Protein AF-A0A930SVW2-F1 (afdb_monomer)

Secondary structure (DSSP, 8-state):
----GGGSGGGTSPPS-SS---TT---PPPHHHHHHHHHHHHHTT--SSS-HHHHHHHHHHHHHHT-S-----S-HHHHHHHHHHHTT--SEEEEEEEETTEEEEEEEE-

Nearest PDB structures (foldseek):
  8wa0-assembly1_B  TM=1.673E-01  e=5.879E+00  Nicotiana tabacum

pLDDT: mean 88.63, std 11.45, range [41.25, 98.25]

Radius of gyration: 23.07 Å; Cα contacts (8 Å, |Δi|>4): 67; chains: 1; bounding box: 34×41×59 Å

Solvent-accessible surface area (backbone atoms only — not comparable to full-atom values): 7186 Å² total; per-residue (Å²): 138,85,82,58,74,65,54,36,45,95,63,77,24,68,64,93,58,96,65,88,85,65,87,85,68,80,89,74,75,63,67,69,62,59,49,50,57,52,48,57,30,58,78,66,74,44,86,56,91,84,25,69,71,54,54,53,51,32,52,54,48,18,66,75,69,71,43,96,73,59,86,89,66,98,44,70,69,60,47,50,55,52,48,46,61,75,66,67,65,71,54,70,48,80,44,81,43,77,49,103,87,50,81,43,83,45,71,45,79,100

Sequence (110 aa):
MQCEFTQMALWGGQPLFTETLHVGRPNLLPKAEILAEITAAFDRLWLTNRGPCLQQFEAELCQRLNVPHCILVSNATLALMILLKALDLQGEVTFTRKSGLCRTEKSLKI

Structure (mmCIF, N/CA/C/O backbone):
data_AF-A0A930SVW2-F1
#
_entry.id   AF-A0A930SVW2-F1
#
loop_
_atom_site.group_PDB
_atom_site.id
_atom_site.type_symbol
_atom_site.label_atom_id
_atom_site.label_alt_id
_atom_site.label_comp_id
_atom_site.label_asym_id
_atom_site.label_entity_id
_atom_site.label_seq_id
_atom_site.pdbx_PDB_ins_code
_atom_site.Cartn_x
_atom_site.Cartn_y
_atom_site.Cartn_z
_atom_site.occupancy
_atom_site.B_iso_or_equiv
_atom_site.auth_seq_id
_atom_site.auth_comp_id
_atom_site.auth_asym_id
_atom_site.auth_atom_id
_atom_site.pdbx_PDB_model_num
ATOM 1 N N . MET A 1 1 ? -0.321 -15.627 -44.223 1.00 52.00 1 MET A N 1
ATOM 2 C CA . MET A 1 1 ? 0.954 -16.007 -43.585 1.00 52.00 1 MET A CA 1
ATOM 3 C C . MET A 1 1 ? 0.691 -17.270 -42.779 1.00 52.00 1 MET A C 1
ATOM 5 O O . MET A 1 1 ? 0.054 -17.183 -41.740 1.00 52.00 1 MET A O 1
ATOM 9 N N . GLN A 1 2 ? 1.018 -18.441 -43.328 1.00 56.44 2 GLN A N 1
ATOM 10 C CA . GLN A 1 2 ? 0.846 -19.725 -42.640 1.00 56.44 2 GLN A CA 1
ATOM 11 C C . GLN A 1 2 ? 2.165 -20.026 -41.925 1.00 56.44 2 GLN A C 1
ATOM 13 O O . GLN A 1 2 ? 3.197 -20.117 -42.578 1.00 56.44 2 GLN A O 1
ATOM 18 N N . CYS A 1 3 ? 2.137 -20.064 -40.594 1.00 62.19 3 CYS A N 1
ATOM 19 C CA . CYS A 1 3 ? 3.288 -20.439 -39.777 1.00 62.19 3 CYS A CA 1
ATOM 20 C C . CYS A 1 3 ? 3.249 -21.962 -39.627 1.00 62.19 3 CYS A C 1
ATOM 22 O O . CYS A 1 3 ? 2.251 -22.490 -39.128 1.00 62.19 3 CYS A O 1
ATOM 24 N N . GLU A 1 4 ? 4.274 -22.670 -40.096 1.00 80.56 4 GLU A N 1
ATOM 25 C CA . GLU A 1 4 ? 4.337 -24.120 -39.912 1.00 80.56 4 GLU A CA 1
ATOM 26 C C . GLU A 1 4 ? 4.733 -24.453 -38.471 1.00 80.56 4 GLU A C 1
ATOM 28 O O . GLU A 1 4 ? 5.572 -23.783 -37.870 1.00 80.56 4 GLU A O 1
ATOM 33 N N . PHE A 1 5 ? 4.142 -25.506 -37.897 1.00 83.25 5 PHE A N 1
ATOM 34 C CA . PHE A 1 5 ? 4.385 -25.899 -36.502 1.00 83.25 5 PHE A CA 1
ATOM 35 C C . PHE A 1 5 ? 5.868 -26.148 -36.186 1.00 83.25 5 PHE A C 1
ATOM 37 O O . PHE A 1 5 ? 6.312 -25.876 -35.073 1.00 83.25 5 PHE A O 1
ATOM 44 N N . THR A 1 6 ? 6.646 -26.593 -37.172 1.00 83.88 6 THR A N 1
ATOM 45 C CA . THR A 1 6 ? 8.098 -26.815 -37.078 1.00 83.88 6 THR A CA 1
ATOM 46 C C . THR A 1 6 ? 8.895 -25.533 -36.822 1.00 83.88 6 THR A C 1
ATOM 48 O O . THR A 1 6 ? 10.005 -25.591 -36.302 1.00 83.88 6 THR A O 1
ATOM 51 N N . GLN A 1 7 ? 8.334 -24.364 -37.143 1.00 86.94 7 GLN A N 1
ATOM 52 C CA . GLN A 1 7 ? 8.980 -23.064 -36.951 1.00 86.94 7 GLN A CA 1
ATOM 53 C C . GLN A 1 7 ? 8.811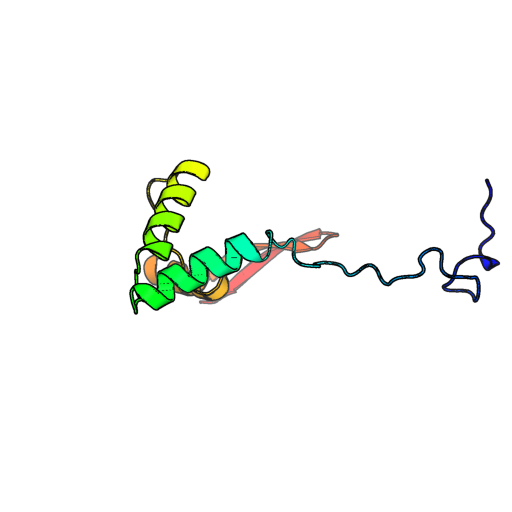 -22.522 -35.526 1.00 86.94 7 GLN A C 1
ATOM 55 O O . GLN A 1 7 ? 9.468 -21.552 -35.152 1.00 86.94 7 GLN A O 1
ATOM 60 N N . MET A 1 8 ? 7.946 -23.131 -34.710 1.00 90.31 8 MET A N 1
ATOM 61 C CA . MET A 1 8 ? 7.763 -22.730 -33.319 1.00 90.31 8 MET A CA 1
ATOM 62 C C . MET A 1 8 ? 8.983 -23.113 -32.479 1.00 90.31 8 MET A C 1
ATOM 64 O O . MET A 1 8 ? 9.478 -24.237 -32.542 1.00 90.31 8 MET A O 1
ATOM 68 N N . ALA A 1 9 ? 9.406 -22.206 -31.601 1.00 90.69 9 ALA A N 1
ATOM 69 C CA . ALA A 1 9 ? 10.567 -22.414 -30.737 1.00 90.69 9 ALA A CA 1
ATOM 70 C C . ALA A 1 9 ? 10.464 -23.647 -29.826 1.00 90.69 9 ALA A C 1
ATOM 72 O O . ALA A 1 9 ? 11.462 -24.311 -29.565 1.00 90.69 9 ALA A O 1
ATOM 73 N N . LEU A 1 10 ? 9.244 -23.996 -29.396 1.00 90.81 10 LEU A N 1
ATOM 74 C CA . LEU A 1 10 ? 8.982 -25.207 -28.611 1.00 90.81 10 LEU A CA 1
ATOM 75 C C . LEU A 1 10 ? 9.398 -26.494 -29.351 1.00 90.81 10 LEU A C 1
ATOM 77 O O . LEU A 1 10 ? 9.721 -27.488 -28.711 1.00 90.81 10 LEU A O 1
ATOM 81 N N . TRP A 1 11 ? 9.406 -26.463 -30.685 1.00 91.50 11 TRP A N 1
ATOM 82 C CA . TRP A 1 11 ? 9.666 -27.605 -31.562 1.00 91.50 11 TRP A CA 1
ATOM 83 C C . TRP A 1 11 ? 11.025 -27.512 -32.280 1.00 91.50 11 TRP A C 1
ATOM 85 O O . TRP A 1 11 ? 11.236 -28.185 -33.284 1.00 91.50 11 TRP A O 1
ATOM 95 N N . GLY A 1 12 ? 11.955 -26.693 -31.774 1.00 88.12 12 GLY A N 1
ATOM 96 C CA . GLY A 1 12 ? 13.303 -26.533 -32.340 1.00 88.12 12 GLY A CA 1
ATOM 97 C C . GLY A 1 12 ? 13.448 -25.397 -33.359 1.00 88.12 12 GLY A C 1
ATOM 98 O O . GLY A 1 12 ? 14.540 -25.190 -33.886 1.00 88.12 12 GLY A O 1
ATOM 99 N N . GLY A 1 13 ? 12.378 -24.637 -33.615 1.00 90.00 13 GLY A N 1
ATOM 100 C CA . GLY A 1 13 ? 12.442 -23.385 -34.366 1.00 90.00 13 GLY A CA 1
ATOM 101 C C . GLY A 1 13 ? 13.175 -22.269 -33.609 1.00 90.00 13 GLY A C 1
ATOM 102 O O . GLY A 1 13 ? 13.514 -22.397 -32.432 1.00 90.00 13 GLY A O 1
ATOM 103 N N . GLN A 1 14 ? 13.413 -21.138 -34.273 1.00 89.62 14 GLN A N 1
ATOM 104 C CA . GLN A 1 14 ? 14.030 -19.977 -33.623 1.00 89.62 14 GLN A CA 1
ATOM 105 C C . GLN A 1 14 ? 12.999 -19.229 -32.750 1.00 89.62 14 GLN A C 1
ATOM 107 O O . GLN A 1 14 ? 11.886 -18.969 -33.216 1.00 89.62 14 GLN A O 1
ATOM 112 N N . PRO A 1 15 ? 13.334 -18.862 -31.496 1.00 90.81 15 PRO A N 1
ATOM 113 C CA . PRO A 1 15 ? 12.505 -17.987 -30.670 1.00 90.81 15 PRO A CA 1
ATOM 114 C C . PRO A 1 15 ? 12.161 -16.673 -31.371 1.00 90.81 15 PRO A C 1
ATOM 116 O O . PRO A 1 15 ? 13.030 -16.005 -31.921 1.00 90.81 15 PRO A O 1
ATOM 119 N N . LEU A 1 16 ? 10.882 -16.285 -31.315 1.00 90.75 16 LEU A N 1
ATOM 120 C CA . LEU A 1 16 ? 10.406 -15.033 -31.912 1.00 90.75 16 LEU A CA 1
ATOM 121 C C . LEU A 1 16 ? 10.962 -13.792 -31.196 1.00 90.75 16 LEU A C 1
ATOM 123 O O . LEU A 1 16 ? 11.143 -12.747 -31.814 1.00 90.75 16 LEU A O 1
ATOM 127 N N . PHE A 1 17 ? 11.223 -13.908 -29.894 1.00 91.62 17 PHE A N 1
ATOM 128 C CA . PHE A 1 17 ? 11.787 -12.847 -29.070 1.00 91.62 17 PHE A CA 1
ATOM 129 C C . PHE A 1 17 ? 13.207 -13.225 -28.662 1.00 91.62 17 PHE A C 1
ATOM 131 O O . PHE A 1 17 ? 13.469 -14.367 -28.285 1.00 91.62 17 PHE A O 1
ATOM 138 N N . THR A 1 18 ? 14.110 -12.252 -28.719 1.00 92.00 18 THR A N 1
ATOM 139 C CA . THR A 1 18 ? 15.500 -12.399 -28.273 1.00 92.00 18 THR A CA 1
ATOM 140 C C . THR A 1 18 ? 15.636 -12.319 -26.755 1.00 92.00 18 THR A C 1
ATOM 142 O O . THR A 1 18 ? 16.586 -12.857 -26.194 1.00 92.00 18 THR A O 1
ATOM 145 N N . GLU A 1 19 ? 14.681 -11.674 -26.086 1.00 93.06 19 GLU A N 1
ATOM 146 C CA . GLU A 1 19 ? 14.637 -11.522 -24.637 1.00 93.06 19 GLU A CA 1
ATOM 147 C C . GLU A 1 19 ? 13.420 -12.216 -24.018 1.00 93.06 19 GLU A C 1
ATOM 149 O O . GLU A 1 19 ? 12.346 -12.320 -24.619 1.00 93.06 19 GLU A O 1
ATOM 154 N N . THR A 1 20 ? 13.587 -12.686 -22.781 1.00 91.94 20 THR A N 1
ATOM 155 C CA . THR A 1 20 ? 12.502 -13.301 -22.016 1.00 91.94 20 THR A CA 1
ATOM 156 C C . THR A 1 20 ? 11.528 -12.236 -21.530 1.00 91.94 20 THR A C 1
ATOM 158 O O . THR A 1 20 ? 11.884 -11.324 -20.782 1.00 91.94 20 THR A O 1
ATOM 161 N N . LEU A 1 21 ? 10.258 -12.397 -21.890 1.00 91.81 21 LEU A N 1
ATOM 162 C CA . LEU A 1 21 ? 9.178 -11.555 -21.393 1.00 91.81 21 LEU A CA 1
ATOM 163 C C . LEU A 1 21 ? 8.661 -12.111 -20.060 1.00 91.81 21 LEU A C 1
ATOM 165 O O . LEU A 1 21 ? 7.999 -13.147 -20.011 1.00 91.81 21 LEU A O 1
ATOM 169 N N . HIS A 1 22 ? 8.971 -11.422 -18.962 1.00 93.88 22 HIS A N 1
ATOM 170 C CA . HIS A 1 22 ? 8.557 -11.831 -17.621 1.00 93.88 22 HIS A CA 1
ATOM 171 C C . HIS A 1 22 ? 7.168 -11.297 -17.257 1.00 93.88 22 HIS A C 1
ATOM 173 O O . HIS A 1 22 ? 6.935 -10.086 -17.238 1.00 93.88 22 HIS A O 1
ATOM 179 N N . VAL A 1 23 ? 6.259 -12.202 -16.886 1.00 94.88 23 VAL A N 1
ATOM 180 C CA . VAL A 1 23 ? 4.970 -11.834 -16.284 1.00 94.88 23 VAL A CA 1
ATOM 181 C C . VAL A 1 23 ? 5.215 -11.228 -14.902 1.00 94.88 23 VAL A C 1
ATOM 183 O O . VAL A 1 23 ? 5.969 -11.777 -14.103 1.00 94.88 23 VAL A O 1
ATOM 186 N N . GLY A 1 24 ? 4.564 -10.098 -14.618 1.00 92.94 24 GLY A N 1
ATOM 187 C CA . GLY A 1 24 ? 4.674 -9.422 -13.322 1.00 92.94 24 GLY A CA 1
ATOM 188 C C . GLY A 1 24 ? 5.924 -8.556 -13.156 1.00 92.94 24 GLY A C 1
ATOM 189 O O . GLY A 1 24 ? 6.261 -8.200 -12.028 1.00 92.94 24 GLY A O 1
ATOM 190 N N . ARG A 1 25 ? 6.615 -8.197 -14.248 1.00 93.31 25 ARG A N 1
ATOM 191 C CA . ARG A 1 25 ? 7.711 -7.219 -14.196 1.00 93.31 25 ARG A CA 1
ATOM 192 C C . ARG A 1 25 ? 7.196 -5.893 -13.593 1.00 93.31 25 ARG A C 1
ATOM 194 O O . ARG A 1 25 ? 6.200 -5.373 -14.096 1.00 93.31 25 ARG A O 1
ATOM 201 N N . PRO A 1 26 ? 7.833 -5.346 -12.538 1.00 93.69 26 PRO A N 1
ATOM 202 C CA . PRO A 1 26 ? 7.365 -4.118 -11.902 1.00 93.69 26 PRO A CA 1
ATOM 203 C C . PRO A 1 26 ? 7.408 -2.919 -12.852 1.00 93.69 26 PRO A C 1
ATOM 205 O O . PRO A 1 26 ? 8.416 -2.692 -13.523 1.00 93.69 26 PRO A O 1
ATOM 208 N N . ASN A 1 27 ? 6.341 -2.121 -12.844 1.00 92.94 27 ASN A N 1
ATOM 209 C CA . ASN A 1 27 ? 6.331 -0.805 -13.474 1.00 92.94 27 ASN A CA 1
ATOM 210 C C . ASN A 1 27 ? 6.952 0.190 -12.494 1.00 92.94 27 ASN A C 1
ATOM 212 O O . ASN A 1 27 ? 6.340 0.527 -11.481 1.00 92.94 27 ASN A O 1
ATOM 216 N N . LEU A 1 28 ? 8.186 0.606 -12.765 1.00 92.00 28 LEU A N 1
ATOM 217 C CA . LEU A 1 28 ? 8.923 1.523 -11.901 1.00 92.00 28 LEU A CA 1
ATOM 218 C C . LEU A 1 28 ? 8.761 2.964 -12.383 1.00 92.00 28 LEU A C 1
ATOM 220 O O . LEU A 1 28 ? 8.776 3.231 -13.584 1.00 92.00 28 LEU A O 1
ATOM 224 N N . LEU A 1 29 ? 8.654 3.883 -11.427 1.00 91.62 29 LEU A N 1
ATOM 225 C CA . LEU A 1 29 ? 8.813 5.313 -11.673 1.00 91.62 29 LEU A CA 1
ATOM 226 C C . LEU A 1 29 ? 10.283 5.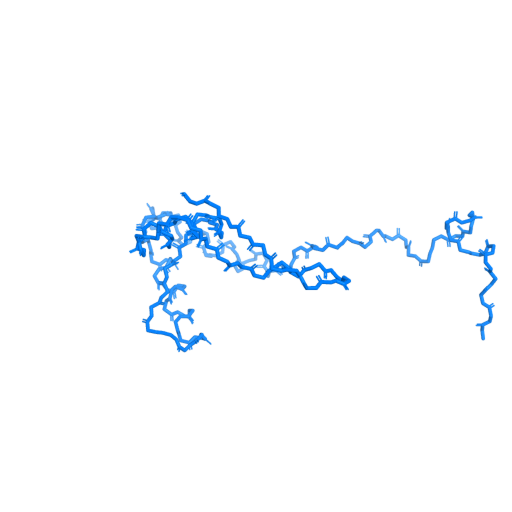643 -11.994 1.00 91.62 29 LEU A C 1
ATOM 228 O O . LEU A 1 29 ? 11.176 4.832 -11.707 1.00 91.62 29 LEU A O 1
ATOM 232 N N . PRO A 1 30 ? 10.570 6.829 -12.563 1.00 95.62 30 PRO A N 1
ATOM 233 C CA . PRO A 1 30 ? 11.937 7.298 -12.734 1.00 95.62 30 PRO A CA 1
ATOM 234 C C . PRO A 1 30 ? 12.726 7.224 -11.424 1.00 95.62 30 PRO A C 1
ATOM 236 O O . PRO A 1 30 ? 12.272 7.658 -10.366 1.00 95.62 30 PRO A O 1
ATOM 239 N N . LYS A 1 31 ? 13.952 6.693 -11.492 1.00 95.81 31 LYS A N 1
ATOM 240 C CA . LYS A 1 31 ? 14.802 6.464 -10.311 1.00 95.81 31 LYS A CA 1
ATOM 241 C C . LYS A 1 31 ? 14.993 7.726 -9.458 1.00 95.81 31 LYS A C 1
ATOM 243 O O . LYS A 1 31 ? 15.070 7.621 -8.239 1.00 95.81 31 LYS A O 1
ATOM 248 N N . ALA A 1 32 ? 15.078 8.894 -10.093 1.00 96.62 32 ALA A N 1
ATOM 249 C CA . ALA A 1 32 ? 15.263 10.169 -9.407 1.00 96.62 32 ALA A CA 1
ATOM 250 C C . ALA A 1 32 ? 14.090 10.511 -8.472 1.00 96.62 32 ALA A C 1
ATOM 252 O O . ALA A 1 32 ? 14.328 10.944 -7.350 1.00 96.62 32 ALA A O 1
ATOM 253 N N . GLU A 1 33 ? 12.852 10.247 -8.896 1.00 94.56 33 GLU A N 1
ATOM 254 C CA . GLU A 1 33 ? 11.647 10.506 -8.096 1.00 94.56 33 GLU A CA 1
ATOM 255 C C . GLU A 1 33 ? 11.602 9.596 -6.865 1.00 94.56 33 GLU A C 1
ATOM 257 O O . GLU A 1 33 ? 11.401 10.060 -5.746 1.00 94.56 33 GLU A O 1
ATOM 262 N N . ILE A 1 34 ? 11.897 8.304 -7.049 1.00 94.06 34 ILE A N 1
ATOM 263 C CA . ILE A 1 34 ? 11.940 7.331 -5.947 1.00 94.06 34 ILE A CA 1
ATOM 264 C C . ILE A 1 34 ? 13.000 7.729 -4.911 1.00 94.06 34 ILE A C 1
ATOM 266 O O . ILE A 1 34 ? 12.757 7.675 -3.706 1.00 94.06 34 ILE A O 1
ATOM 270 N N . LEU A 1 35 ? 14.192 8.125 -5.368 1.00 96.25 35 LEU A N 1
ATOM 271 C CA . LEU A 1 35 ? 15.280 8.511 -4.471 1.00 96.25 35 LEU A CA 1
ATOM 272 C C . LEU A 1 35 ? 14.997 9.818 -3.727 1.00 96.25 35 LEU A C 1
ATOM 274 O O . LEU A 1 35 ? 15.424 9.942 -2.580 1.00 96.25 35 LEU A O 1
ATOM 278 N N . ALA A 1 36 ? 14.285 10.764 -4.340 1.00 94.88 36 ALA A N 1
ATOM 279 C CA . ALA A 1 36 ? 13.894 12.007 -3.681 1.00 94.88 36 ALA A CA 1
ATOM 280 C C . ALA A 1 36 ? 12.991 11.738 -2.464 1.00 94.88 36 ALA A C 1
ATOM 282 O O . ALA A 1 36 ? 13.280 12.225 -1.371 1.00 94.88 36 ALA A O 1
ATOM 283 N N . GLU A 1 37 ? 11.973 10.887 -2.618 1.00 91.88 37 GLU A N 1
ATOM 284 C CA . GLU A 1 37 ? 11.069 10.509 -1.521 1.00 91.88 37 GLU A CA 1
ATOM 285 C C . GLU A 1 37 ? 11.792 9.773 -0.387 1.00 91.88 37 GLU A C 1
ATOM 287 O O . GLU A 1 37 ? 11.596 10.073 0.796 1.00 91.88 37 GLU A O 1
ATOM 292 N N . ILE A 1 38 ? 12.683 8.840 -0.741 1.00 94.75 38 ILE A N 1
ATOM 293 C CA . ILE A 1 38 ? 13.502 8.120 0.240 1.00 94.75 38 ILE A CA 1
ATOM 294 C C . ILE A 1 38 ? 14.385 9.109 1.008 1.00 94.75 38 ILE A C 1
ATOM 296 O O . ILE A 1 38 ? 14.395 9.088 2.237 1.00 94.75 38 ILE A O 1
ATOM 300 N N . THR A 1 39 ? 15.083 10.003 0.304 1.00 96.31 39 THR A N 1
ATOM 301 C CA . THR A 1 39 ? 15.982 10.998 0.914 1.00 96.31 39 THR A CA 1
ATOM 302 C C . THR A 1 39 ? 15.224 11.888 1.892 1.00 96.31 39 THR A C 1
ATOM 304 O O . THR A 1 39 ? 15.639 12.023 3.039 1.00 96.31 39 THR A O 1
ATOM 307 N N . ALA A 1 40 ? 14.041 12.375 1.510 1.00 93.75 40 ALA A N 1
ATOM 308 C CA . ALA A 1 40 ? 13.205 13.178 2.392 1.00 93.75 40 ALA A CA 1
ATOM 309 C C . ALA A 1 40 ? 12.812 12.426 3.682 1.00 93.75 40 ALA A C 1
ATOM 311 O O . ALA A 1 40 ? 12.707 13.027 4.751 1.00 93.75 40 ALA A O 1
ATOM 312 N N . AL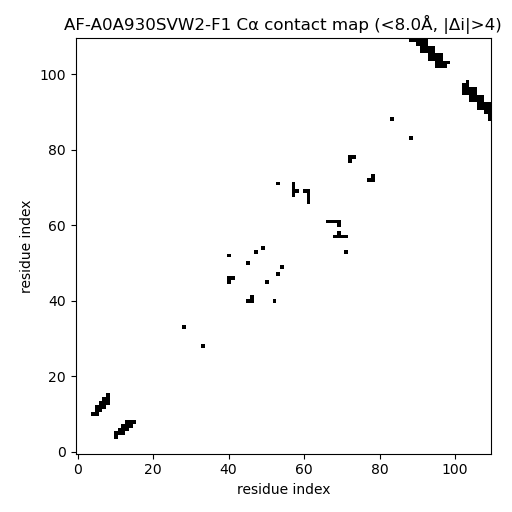A A 1 41 ? 12.577 11.110 3.627 1.00 94.62 41 ALA A N 1
ATOM 313 C CA . ALA A 1 41 ? 12.325 10.307 4.828 1.00 94.62 41 ALA A CA 1
ATOM 314 C C . ALA A 1 41 ? 13.567 10.189 5.734 1.00 94.62 41 ALA A C 1
ATOM 316 O O . ALA A 1 41 ? 13.432 10.280 6.959 1.00 94.62 41 ALA A O 1
ATOM 317 N N . PHE A 1 42 ? 14.757 10.037 5.146 1.00 95.88 42 PHE A N 1
ATOM 318 C CA . PHE A 1 42 ? 16.029 10.010 5.875 1.00 95.88 42 PHE A CA 1
ATOM 319 C C . PHE A 1 42 ? 16.357 11.354 6.531 1.00 95.88 42 PHE A C 1
ATOM 321 O O . PHE A 1 42 ? 16.709 11.364 7.708 1.00 95.88 42 PHE A O 1
ATOM 328 N N . ASP A 1 43 ? 16.166 12.472 5.831 1.00 96.38 43 ASP A N 1
ATOM 329 C CA . ASP A 1 43 ? 16.423 13.819 6.365 1.00 96.38 43 ASP A CA 1
ATOM 330 C C . ASP A 1 43 ? 15.550 14.127 7.588 1.00 96.38 43 ASP A C 1
ATOM 332 O O . ASP A 1 43 ? 15.973 14.796 8.530 1.00 96.38 43 ASP A O 1
ATOM 336 N N . ARG A 1 44 ? 14.326 13.587 7.607 1.00 94.38 44 ARG A N 1
ATOM 337 C CA . ARG A 1 44 ? 13.394 13.696 8.739 1.00 94.38 44 ARG A CA 1
ATOM 338 C C . ARG A 1 44 ? 13.703 12.728 9.883 1.00 94.38 44 ARG A C 1
ATOM 340 O O . ARG A 1 44 ? 13.057 12.820 10.923 1.00 94.38 44 ARG A O 1
ATOM 347 N N . LEU A 1 45 ? 14.618 11.774 9.683 1.00 94.88 45 LEU A N 1
ATOM 348 C CA . LEU A 1 45 ? 14.887 10.648 10.587 1.00 94.88 45 LEU A CA 1
ATOM 349 C C . LEU A 1 45 ? 13.616 9.866 10.972 1.00 94.88 45 LEU A C 1
ATOM 351 O O . LEU A 1 45 ? 13.542 9.249 12.035 1.00 94.88 45 LEU A O 1
ATOM 355 N N . TRP A 1 46 ? 12.608 9.872 10.093 1.00 94.19 46 TRP A N 1
ATOM 356 C CA . TRP A 1 46 ? 11.304 9.265 10.341 1.00 94.19 46 TRP A CA 1
ATOM 357 C C . TRP A 1 46 ? 10.917 8.356 9.176 1.00 94.19 46 TRP A C 1
ATOM 359 O O . TRP A 1 46 ? 10.323 8.779 8.185 1.00 94.19 46 TRP A O 1
ATOM 369 N N . LEU A 1 47 ? 11.257 7.075 9.321 1.00 93.06 47 LEU A N 1
ATOM 370 C CA . LEU A 1 47 ? 11.170 6.086 8.240 1.00 93.06 47 LEU A CA 1
ATOM 371 C C . LEU A 1 47 ? 9.868 5.263 8.235 1.00 93.06 47 LEU A C 1
ATOM 373 O O . LEU A 1 47 ? 9.509 4.684 7.217 1.00 93.06 47 LEU A O 1
ATOM 377 N N . THR A 1 48 ? 9.171 5.158 9.370 1.00 92.12 48 THR A N 1
ATOM 378 C CA . THR A 1 48 ? 7.993 4.282 9.554 1.00 92.12 48 THR A CA 1
ATOM 379 C C . THR A 1 48 ? 7.009 4.886 10.571 1.00 92.12 48 THR A C 1
ATOM 381 O O . THR A 1 48 ? 7.029 6.090 10.776 1.00 92.12 48 THR A O 1
ATOM 384 N N . ASN A 1 49 ? 6.135 4.101 11.211 1.00 92.00 49 ASN A N 1
ATOM 385 C CA . ASN A 1 49 ? 5.309 4.483 12.365 1.00 92.00 49 ASN A CA 1
ATOM 386 C C . ASN A 1 49 ? 4.529 5.792 12.164 1.00 92.00 49 ASN A C 1
ATOM 388 O O . ASN A 1 49 ? 4.801 6.789 12.829 1.00 92.00 49 ASN A O 1
ATOM 392 N N . ARG A 1 50 ? 3.561 5.791 11.238 1.00 90.94 50 ARG A N 1
ATOM 393 C CA . ARG A 1 50 ? 2.710 6.959 10.925 1.00 90.94 50 ARG A CA 1
ATOM 394 C C . ARG A 1 50 ? 3.488 8.234 10.570 1.00 90.94 50 ARG A C 1
ATOM 396 O O . ARG A 1 50 ? 3.034 9.337 10.861 1.00 90.94 50 ARG A O 1
ATOM 403 N N . GLY A 1 51 ? 4.638 8.086 9.916 1.00 93.31 51 GLY A N 1
ATOM 404 C CA . GLY A 1 51 ? 5.389 9.213 9.370 1.00 93.31 51 GLY A CA 1
ATOM 405 C C . GLY A 1 51 ? 4.630 9.975 8.270 1.00 93.31 51 GLY A C 1
ATOM 406 O O . GLY A 1 51 ? 3.610 9.499 7.764 1.00 93.31 51 GLY A O 1
ATOM 407 N N . PRO A 1 52 ? 5.139 11.147 7.859 1.00 93.38 52 PRO A N 1
ATOM 408 C CA . PRO A 1 52 ? 4.451 12.049 6.931 1.00 93.38 52 PRO A CA 1
ATOM 409 C C . PRO A 1 52 ? 4.167 11.422 5.560 1.00 93.38 52 PRO A C 1
ATOM 411 O O . PRO A 1 52 ? 3.092 11.632 5.012 1.00 93.38 52 PRO A O 1
ATOM 414 N N . CYS A 1 53 ? 5.081 10.592 5.043 1.00 92.81 53 CYS A N 1
ATOM 415 C CA . CYS A 1 53 ? 4.885 9.870 3.781 1.00 92.81 53 CYS A CA 1
ATOM 416 C C . CYS A 1 53 ? 3.651 8.947 3.831 1.00 92.81 53 CYS A C 1
ATOM 418 O O . CYS A 1 53 ? 2.857 8.915 2.895 1.00 92.81 53 CYS A O 1
ATOM 420 N N . LEU A 1 54 ? 3.442 8.250 4.958 1.00 95.12 54 LEU A N 1
ATOM 421 C CA . LEU A 1 54 ? 2.280 7.380 5.146 1.00 95.12 54 LEU A CA 1
ATOM 422 C C . LEU A 1 54 ? 0.981 8.192 5.151 1.00 95.12 54 LEU A C 1
ATOM 424 O O . LEU A 1 54 ? 0.038 7.840 4.453 1.00 95.12 54 LEU A O 1
ATOM 428 N N . GLN A 1 55 ? 0.952 9.289 5.913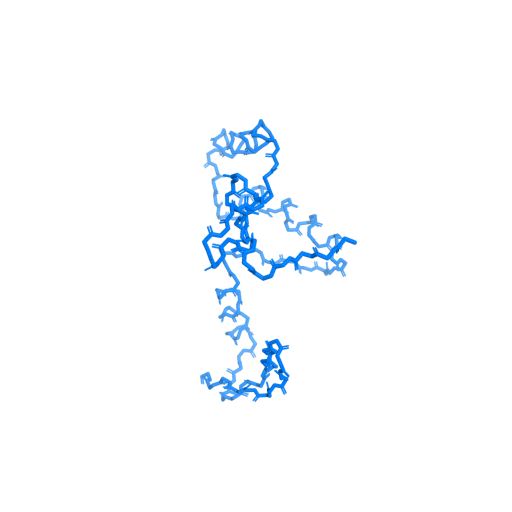 1.00 94.88 55 GLN A N 1
ATOM 429 C CA . GLN A 1 55 ? -0.241 10.128 6.064 1.00 94.88 55 GLN A CA 1
ATOM 430 C C . GLN A 1 55 ? -0.640 10.794 4.744 1.00 94.88 55 GLN A C 1
ATOM 432 O O . GLN A 1 55 ? -1.822 10.827 4.403 1.00 94.88 55 GLN A O 1
ATOM 437 N N . GLN A 1 56 ? 0.343 11.285 3.983 1.00 95.00 56 GLN A N 1
ATOM 438 C CA . GLN A 1 56 ? 0.105 11.834 2.651 1.00 95.00 56 GLN A CA 1
ATOM 439 C C . GLN A 1 56 ? -0.492 10.770 1.727 1.00 95.00 56 GLN A C 1
ATOM 441 O O . GLN A 1 56 ? -1.513 11.015 1.085 1.00 95.00 56 GLN A O 1
ATOM 446 N N . PHE A 1 57 ? 0.094 9.571 1.706 1.00 95.56 57 PHE A N 1
ATOM 447 C CA . PHE A 1 57 ? -0.390 8.507 0.837 1.00 95.56 57 PHE A CA 1
ATOM 448 C C . PHE A 1 57 ? -1.797 8.026 1.230 1.00 95.56 57 PHE A C 1
ATOM 450 O O . PHE A 1 57 ? -2.626 7.785 0.354 1.00 95.56 57 PHE A O 1
ATOM 457 N N . GLU A 1 58 ? -2.118 7.946 2.526 1.00 97.25 58 GLU A N 1
ATOM 458 C CA . GLU A 1 58 ? -3.480 7.644 2.994 1.00 97.25 58 GLU A CA 1
ATOM 459 C C . GLU A 1 58 ? -4.489 8.701 2.537 1.00 97.25 58 GLU A C 1
ATOM 461 O O . GLU A 1 58 ? -5.569 8.339 2.067 1.00 97.25 58 GLU A O 1
ATOM 466 N N . ALA A 1 59 ? -4.147 9.989 2.629 1.00 97.19 59 ALA A N 1
ATOM 467 C CA . ALA A 1 59 ? -5.021 11.080 2.201 1.00 97.19 59 ALA A CA 1
ATOM 468 C C . ALA A 1 59 ? -5.285 11.050 0.685 1.00 97.19 59 ALA A C 1
ATOM 470 O O . ALA A 1 59 ? -6.441 11.099 0.254 1.00 97.19 59 ALA A O 1
ATOM 471 N N . GLU A 1 60 ? -4.232 10.895 -0.120 1.00 97.56 60 GLU A N 1
ATOM 472 C CA . GLU A 1 60 ? -4.340 10.778 -1.579 1.00 97.56 60 GLU A CA 1
A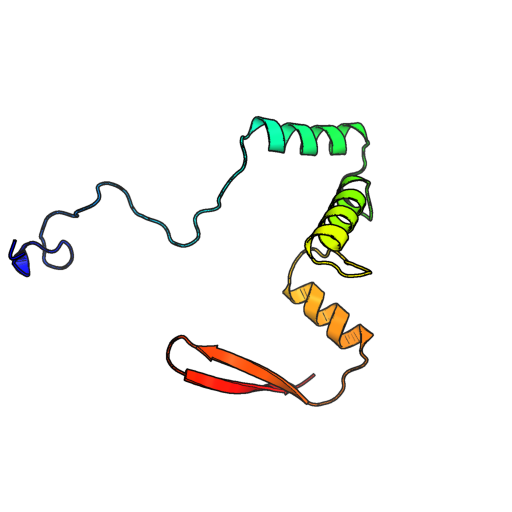TOM 473 C C . GLU A 1 60 ? -5.158 9.544 -1.991 1.00 97.56 60 GLU A C 1
ATOM 475 O O . GLU A 1 60 ? -5.993 9.617 -2.898 1.00 97.56 60 GLU A O 1
ATOM 480 N N . LEU A 1 61 ? -4.981 8.412 -1.299 1.00 97.62 61 LEU A N 1
ATOM 481 C CA . LEU A 1 61 ? -5.780 7.209 -1.528 1.00 97.62 61 LEU A CA 1
ATOM 482 C C . LEU A 1 61 ? -7.251 7.408 -1.165 1.00 97.62 61 LEU A C 1
ATOM 484 O O . LEU A 1 61 ? -8.109 6.989 -1.942 1.00 97.62 61 LEU A O 1
ATOM 488 N N . CYS A 1 62 ? -7.559 8.058 -0.039 1.00 98.25 62 CYS A N 1
ATOM 489 C CA . CYS A 1 62 ? -8.941 8.363 0.345 1.00 98.25 62 CYS A CA 1
ATOM 490 C C . CYS A 1 62 ? -9.637 9.194 -0.736 1.00 98.25 62 CYS A C 1
ATOM 492 O O . CYS A 1 62 ? -10.749 8.859 -1.150 1.00 98.25 62 CYS A O 1
ATOM 494 N N . GLN A 1 63 ? -8.958 10.226 -1.247 1.00 98.06 63 GLN A N 1
ATOM 495 C CA . GLN A 1 63 ? -9.481 11.070 -2.320 1.00 98.06 63 GLN A CA 1
ATOM 496 C C . GLN A 1 63 ? -9.685 10.275 -3.614 1.00 98.06 63 GLN A C 1
ATOM 498 O O . GLN A 1 63 ? -10.731 10.378 -4.252 1.00 98.06 63 GLN A O 1
ATOM 503 N N . ARG A 1 64 ? -8.703 9.456 -4.000 1.00 98.12 64 ARG A N 1
ATOM 504 C CA . ARG A 1 64 ? -8.739 8.689 -5.251 1.00 98.12 64 ARG A CA 1
ATOM 505 C C . ARG A 1 64 ? -9.770 7.561 -5.242 1.00 98.12 64 ARG A C 1
ATOM 507 O O . ARG A 1 64 ? -10.351 7.269 -6.284 1.00 98.12 64 ARG A O 1
ATOM 514 N N . LEU A 1 65 ? -9.972 6.907 -4.100 1.00 97.75 65 LEU A N 1
ATOM 515 C CA . LEU A 1 65 ? -10.941 5.819 -3.935 1.00 97.75 65 LEU A CA 1
ATOM 516 C C . LEU A 1 65 ? -12.331 6.316 -3.514 1.00 97.75 65 LEU A C 1
ATOM 518 O O . LEU A 1 65 ? -13.270 5.524 -3.518 1.00 97.75 65 LEU A O 1
ATOM 522 N N . ASN A 1 66 ? -12.467 7.604 -3.181 1.00 97.75 66 ASN A N 1
ATOM 523 C CA . ASN A 1 66 ? -13.691 8.218 -2.667 1.00 97.75 66 ASN A CA 1
ATOM 524 C C . ASN A 1 66 ? -14.237 7.497 -1.418 1.00 97.75 66 ASN A C 1
ATOM 526 O O . ASN A 1 66 ? -15.411 7.130 -1.344 1.00 97.75 66 ASN A O 1
ATOM 530 N N . VAL A 1 67 ? -13.361 7.268 -0.438 1.00 97.88 67 VAL A N 1
ATOM 531 C CA . VAL A 1 67 ? -13.688 6.633 0.849 1.00 97.88 67 VAL A CA 1
ATOM 532 C C . VAL A 1 67 ? -13.287 7.545 2.009 1.00 97.88 67 VAL A C 1
ATOM 534 O O . VAL A 1 67 ? -12.335 8.312 1.872 1.00 97.88 67 VAL A O 1
ATOM 537 N N . PRO A 1 68 ? -13.969 7.468 3.167 1.00 97.06 68 PRO A N 1
ATOM 538 C CA . PRO A 1 68 ? -13.678 8.362 4.287 1.00 97.06 68 PRO A CA 1
ATOM 539 C C . PRO A 1 68 ? -12.329 8.067 4.957 1.00 97.06 68 PRO A C 1
ATOM 541 O O . PRO A 1 68 ? -11.707 8.978 5.497 1.00 97.06 68 PRO A O 1
ATOM 544 N N . HIS A 1 69 ? -11.878 6.806 4.935 1.00 96.19 69 HIS A N 1
ATOM 545 C CA . HIS A 1 69 ? -10.669 6.368 5.631 1.00 96.19 69 HIS A CA 1
ATOM 546 C C . HIS A 1 69 ? -9.926 5.280 4.849 1.00 96.19 69 HIS A C 1
ATOM 548 O O . HIS A 1 69 ? -10.541 4.339 4.346 1.00 96.19 69 HIS A O 1
ATOM 554 N N . CYS A 1 70 ? -8.597 5.375 4.829 1.00 96.31 70 CYS A N 1
ATOM 555 C CA . CYS A 1 70 ? -7.673 4.335 4.386 1.00 96.31 70 CYS A CA 1
ATOM 556 C C . CYS A 1 70 ? -6.676 4.064 5.515 1.00 96.31 70 CYS A C 1
ATOM 558 O O . CYS A 1 70 ? -6.197 5.004 6.142 1.00 96.31 70 CYS A O 1
ATOM 560 N N . ILE A 1 71 ? -6.366 2.788 5.760 1.00 95.12 71 ILE A N 1
ATOM 561 C CA . ILE A 1 71 ? -5.319 2.375 6.700 1.00 95.12 71 ILE A CA 1
ATOM 562 C C . ILE A 1 71 ? -4.300 1.559 5.918 1.00 95.12 71 ILE A C 1
ATOM 564 O O . ILE A 1 71 ? -4.610 0.469 5.429 1.00 95.12 71 ILE A O 1
ATOM 568 N N . LEU A 1 72 ? -3.087 2.085 5.799 1.00 95.38 72 LEU A N 1
ATOM 569 C CA . LEU A 1 72 ? -1.984 1.388 5.152 1.00 95.38 72 LEU A CA 1
ATOM 570 C C . LEU A 1 72 ? -1.321 0.402 6.113 1.00 95.38 72 LEU A C 1
ATOM 572 O O . LEU A 1 72 ? -1.058 0.690 7.280 1.00 95.38 72 LEU A O 1
ATOM 576 N N . VAL A 1 73 ? -1.004 -0.778 5.589 1.00 95.69 73 VAL A N 1
ATOM 577 C CA . VAL A 1 73 ? -0.299 -1.846 6.302 1.00 95.69 73 VAL A CA 1
ATOM 578 C C . VAL A 1 73 ? 0.809 -2.415 5.420 1.00 95.69 73 VAL A C 1
ATOM 580 O O . VAL A 1 73 ? 0.878 -2.129 4.228 1.00 95.69 73 VAL A O 1
ATOM 583 N N . SER A 1 74 ? 1.671 -3.255 5.991 1.00 95.00 74 SER A N 1
ATOM 584 C CA . SER A 1 74 ? 2.836 -3.795 5.280 1.00 95.00 74 SER A CA 1
ATOM 585 C C . SER A 1 74 ? 2.489 -4.719 4.106 1.00 95.00 74 SER A C 1
ATOM 587 O O . SER A 1 74 ? 3.260 -4.798 3.154 1.00 95.00 74 SER A O 1
ATOM 589 N N . ASN A 1 75 ? 1.365 -5.443 4.160 1.00 96.81 75 ASN A N 1
ATOM 590 C CA . ASN A 1 75 ? 0.887 -6.298 3.072 1.00 96.81 75 ASN A CA 1
ATOM 591 C C . ASN A 1 75 ? -0.606 -6.647 3.215 1.00 96.81 75 ASN A C 1
ATOM 593 O O . ASN A 1 75 ? -1.204 -6.500 4.283 1.00 96.81 75 ASN A O 1
ATOM 597 N N . ALA A 1 76 ? -1.197 -7.163 2.134 1.00 94.88 76 ALA A N 1
ATOM 598 C CA . ALA A 1 76 ? -2.619 -7.502 2.075 1.00 94.88 76 ALA A CA 1
ATOM 599 C C . ALA A 1 76 ? -3.032 -8.621 3.051 1.00 94.88 76 ALA A C 1
ATOM 601 O O . ALA A 1 76 ? -4.135 -8.583 3.589 1.00 94.88 76 ALA A O 1
ATOM 602 N N . THR A 1 77 ? -2.160 -9.596 3.328 1.00 95.31 77 THR A N 1
ATOM 603 C CA . THR A 1 77 ? -2.464 -10.676 4.282 1.00 95.31 77 THR A CA 1
ATOM 604 C C . THR A 1 77 ? -2.638 -10.124 5.694 1.00 95.31 77 THR A C 1
ATOM 606 O O . THR A 1 77 ? -3.603 -10.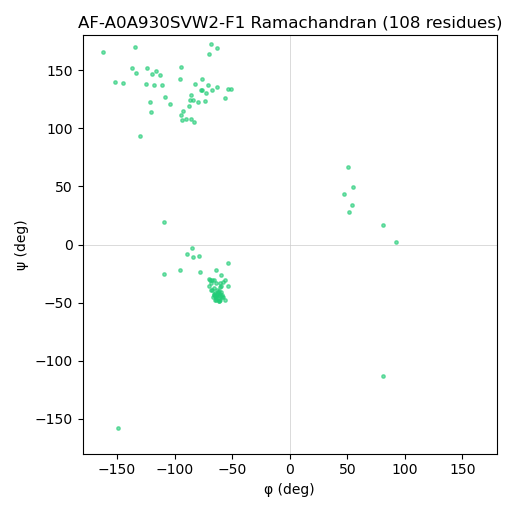461 6.376 1.00 95.31 77 THR A O 1
ATOM 609 N N . LEU A 1 78 ? -1.745 -9.227 6.122 1.00 96.38 78 LEU A N 1
ATOM 610 C CA . LEU A 1 78 ? -1.866 -8.538 7.404 1.00 96.38 78 LEU A CA 1
ATOM 611 C C . LEU A 1 78 ? -3.120 -7.661 7.456 1.00 96.38 78 LEU A C 1
ATOM 613 O O . LEU A 1 78 ? -3.797 -7.653 8.482 1.00 96.38 78 LEU A O 1
ATOM 617 N N . ALA A 1 79 ? -3.462 -6.985 6.353 1.00 95.50 79 ALA A N 1
ATOM 618 C CA . ALA A 1 79 ? -4.692 -6.197 6.259 1.00 95.50 79 ALA A CA 1
ATOM 619 C C . ALA A 1 79 ? -5.923 -7.055 6.571 1.00 95.50 79 ALA A C 1
ATOM 621 O O . ALA A 1 79 ? -6.753 -6.676 7.394 1.00 95.50 79 ALA A O 1
ATOM 622 N N . LEU A 1 80 ? -6.007 -8.239 5.955 1.00 93.12 80 LEU A N 1
ATOM 623 C CA . LEU A 1 80 ? -7.107 -9.173 6.176 1.00 93.12 80 LEU A CA 1
ATOM 624 C C . LEU A 1 80 ? -7.136 -9.678 7.618 1.00 93.12 80 LEU A C 1
ATOM 626 O O . LEU A 1 80 ? -8.196 -9.675 8.228 1.00 93.12 80 LEU A O 1
ATOM 630 N N . MET A 1 81 ? -5.993 -10.053 8.197 1.00 93.19 81 MET A N 1
ATOM 631 C CA . MET A 1 81 ? -5.948 -10.505 9.595 1.00 93.19 81 MET A CA 1
ATOM 632 C C . MET A 1 81 ? -6.424 -9.422 10.573 1.00 93.19 81 MET A C 1
ATOM 634 O O . MET A 1 81 ? -7.195 -9.714 11.487 1.00 93.19 81 MET A O 1
ATOM 638 N N . ILE A 1 82 ? -6.000 -8.170 10.371 1.00 94.69 82 ILE A N 1
ATOM 639 C CA . ILE A 1 82 ? -6.452 -7.033 11.184 1.00 94.69 82 ILE A CA 1
ATOM 640 C C . ILE A 1 82 ? -7.952 -6.813 10.999 1.00 94.69 82 ILE A C 1
ATOM 642 O O . ILE A 1 82 ? -8.656 -6.633 11.988 1.00 94.69 82 ILE A O 1
ATOM 646 N N . LEU A 1 83 ? -8.447 -6.870 9.761 1.00 93.56 83 LEU A N 1
ATOM 647 C CA . LEU A 1 83 ? -9.864 -6.698 9.453 1.00 93.56 83 LEU A CA 1
ATOM 648 C C . LEU A 1 83 ? -10.729 -7.769 10.127 1.00 93.56 83 LEU A C 1
ATOM 650 O O . LEU A 1 83 ? -11.708 -7.429 10.781 1.00 93.56 83 LEU A O 1
ATOM 654 N N . LEU A 1 84 ? -10.352 -9.046 10.009 1.00 92.25 84 LEU A N 1
ATOM 655 C CA . LEU A 1 84 ? -11.076 -10.157 10.634 1.00 92.25 84 LEU A CA 1
ATOM 656 C C . LEU A 1 84 ? -11.151 -9.984 12.155 1.00 92.25 84 LEU A C 1
ATOM 658 O O . LEU A 1 84 ? -12.216 -10.156 12.741 1.00 92.25 84 LEU A O 1
ATOM 662 N N . LYS A 1 85 ? -10.036 -9.581 12.780 1.00 92.06 85 LYS A N 1
ATOM 663 C CA . LYS A 1 85 ? -9.978 -9.320 14.221 1.00 92.06 85 LYS A CA 1
ATOM 664 C C . LYS A 1 85 ? -10.783 -8.085 14.632 1.00 92.06 85 LYS A C 1
ATOM 666 O O . LYS A 1 85 ? -11.419 -8.102 15.677 1.00 92.06 85 LYS A O 1
ATOM 671 N N . ALA A 1 86 ? -10.755 -7.019 13.836 1.00 94.69 86 ALA A N 1
ATOM 672 C CA . ALA A 1 86 ? -11.493 -5.787 14.112 1.00 94.69 86 ALA A CA 1
ATOM 673 C C . ALA A 1 86 ? -13.013 -5.965 13.980 1.00 94.69 86 ALA A C 1
ATOM 675 O O . ALA A 1 86 ? -13.766 -5.294 14.678 1.00 94.69 86 ALA A O 1
ATOM 676 N N . LEU A 1 87 ? -13.451 -6.867 13.099 1.00 93.62 87 LEU A N 1
ATOM 677 C CA . LEU A 1 87 ? -14.858 -7.220 12.910 1.00 93.62 87 LEU A CA 1
ATOM 678 C C . LEU A 1 87 ? -15.357 -8.301 13.886 1.00 93.62 87 LEU A C 1
ATOM 680 O O . LEU A 1 87 ? -16.534 -8.639 13.825 1.00 93.62 87 LEU A O 1
ATOM 684 N N . ASP A 1 88 ? -14.481 -8.844 14.743 1.00 92.56 88 ASP A N 1
ATOM 685 C CA . ASP A 1 88 ? -14.767 -9.948 15.675 1.00 92.56 88 ASP A CA 1
ATOM 686 C C . ASP A 1 88 ? -15.513 -11.122 15.011 1.00 92.56 88 ASP A C 1
ATOM 688 O O . ASP A 1 88 ? -16.501 -11.655 15.516 1.00 92.56 88 ASP A O 1
ATOM 692 N N . LEU A 1 89 ? -15.065 -11.497 13.807 1.00 88.38 89 LEU A N 1
ATOM 693 C CA . LEU A 1 89 ? -15.695 -12.571 13.046 1.00 88.38 89 LEU A CA 1
ATOM 694 C C . LEU A 1 89 ? -15.370 -13.929 13.670 1.00 88.38 89 LEU A C 1
ATOM 696 O O . LEU A 1 89 ? -14.207 -14.252 13.904 1.00 88.38 89 LEU A O 1
ATOM 700 N N . GLN A 1 90 ? -16.410 -14.738 13.875 1.00 86.38 90 GLN A N 1
ATOM 701 C CA . GLN A 1 90 ? -16.327 -16.068 14.474 1.00 86.38 90 GLN A CA 1
ATOM 702 C C . GLN A 1 90 ? -16.842 -17.132 13.500 1.00 86.38 90 GLN A C 1
ATOM 704 O O . GLN A 1 90 ? -17.780 -16.897 12.734 1.00 86.38 90 GLN A O 1
ATOM 709 N N . GLY A 1 91 ? -16.261 -18.329 13.557 1.00 86.06 91 GLY A N 1
ATOM 710 C CA . GLY A 1 91 ? -16.720 -19.473 12.775 1.00 86.06 91 GLY A CA 1
ATOM 711 C C . GLY A 1 91 ? -16.224 -19.449 11.332 1.00 86.06 91 GLY A C 1
ATOM 712 O O . GLY A 1 91 ? -15.041 -19.660 11.075 1.00 86.06 91 GLY A O 1
ATOM 713 N N . GLU A 1 92 ? -17.134 -19.286 10.372 1.00 86.88 92 GLU A N 1
ATOM 714 C CA . GLU A 1 92 ? -16.859 -19.546 8.958 1.00 86.88 92 GLU A CA 1
ATOM 715 C C . GLU A 1 92 ? -17.094 -18.308 8.086 1.00 86.88 92 GLU A C 1
ATOM 717 O O . GLU A 1 92 ? -18.195 -17.762 8.035 1.00 86.88 92 GLU A O 1
ATOM 722 N N . VAL A 1 93 ? -16.063 -17.884 7.353 1.00 86.81 93 VAL A N 1
ATOM 723 C CA . VAL A 1 93 ? -16.149 -16.769 6.402 1.00 86.81 93 VAL A CA 1
ATOM 724 C C . VAL A 1 93 ? -16.189 -17.298 4.978 1.00 86.81 93 VAL A C 1
ATOM 726 O O . VAL A 1 93 ? -15.257 -17.959 4.517 1.00 86.81 93 VAL A O 1
ATOM 729 N N . THR A 1 94 ? -17.266 -16.970 4.263 1.00 86.75 94 THR A N 1
ATOM 730 C CA . THR A 1 94 ? -17.449 -17.342 2.855 1.00 86.75 94 THR A CA 1
ATOM 731 C C . THR A 1 94 ? -16.784 -16.316 1.946 1.00 86.75 94 THR A C 1
ATOM 733 O O . THR A 1 94 ? -17.042 -15.117 2.048 1.00 86.75 94 THR A O 1
ATOM 736 N N . PHE A 1 95 ? -15.950 -16.780 1.018 1.00 85.00 95 PHE A N 1
ATOM 737 C CA . PHE A 1 95 ? -15.327 -15.936 0.007 1.00 85.00 95 PHE A CA 1
ATOM 738 C C . PHE A 1 95 ? -15.358 -16.608 -1.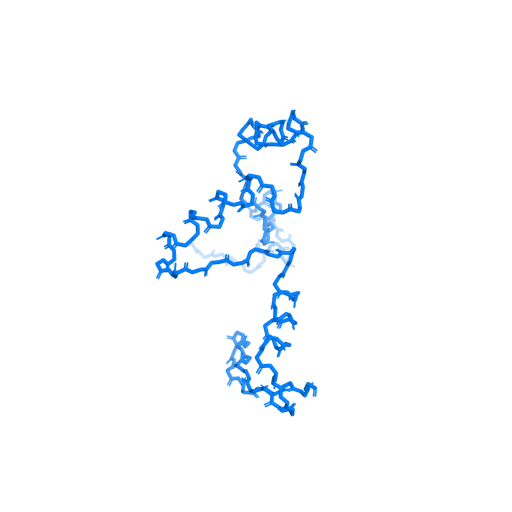368 1.00 85.00 95 PHE A C 1
ATOM 740 O O . PHE A 1 95 ? -15.373 -17.831 -1.522 1.00 85.00 95 PHE A O 1
ATOM 747 N N . THR A 1 96 ? -15.370 -15.783 -2.414 1.00 84.75 96 THR A N 1
ATOM 748 C CA . THR A 1 96 ? -15.325 -16.288 -3.786 1.00 84.75 96 THR A CA 1
ATOM 749 C C . THR A 1 96 ? -13.889 -16.647 -4.154 1.00 84.75 96 THR A C 1
ATOM 751 O O . THR A 1 96 ? -13.017 -15.778 -4.199 1.00 84.75 96 THR A O 1
ATOM 754 N N . ARG A 1 97 ? -13.650 -17.903 -4.539 1.00 74.38 97 ARG A N 1
ATOM 755 C CA . ARG A 1 97 ? -12.423 -18.294 -5.235 1.00 74.38 97 ARG A CA 1
ATOM 756 C C . ARG A 1 97 ? -12.679 -18.242 -6.738 1.00 74.38 97 ARG A C 1
ATOM 758 O O . ARG A 1 97 ? -13.360 -19.102 -7.294 1.00 74.38 97 ARG A O 1
ATOM 765 N N . LYS A 1 98 ? -12.121 -17.236 -7.414 1.00 65.00 98 LYS A N 1
ATOM 766 C CA . LYS A 1 98 ? -12.082 -17.214 -8.880 1.00 65.00 98 LYS A CA 1
ATOM 767 C C . LYS A 1 98 ? -10.796 -17.891 -9.343 1.00 65.00 98 LYS A C 1
ATOM 769 O O . LYS A 1 98 ? -9.712 -17.338 -9.189 1.00 65.00 98 LYS A O 1
ATOM 774 N N . SER A 1 99 ? -10.920 -19.091 -9.900 1.00 60.19 99 SER A N 1
ATOM 775 C CA . SER A 1 99 ? -9.877 -19.676 -10.749 1.00 60.19 99 SER A CA 1
ATOM 776 C C . SER A 1 99 ? -10.209 -19.349 -12.207 1.00 60.19 99 SER A C 1
ATOM 778 O O . SER A 1 99 ? -11.380 -19.149 -12.523 1.00 60.19 99 SER A O 1
ATOM 780 N N . GLY A 1 100 ? -9.216 -19.263 -13.096 1.00 61.38 100 GLY A N 1
ATOM 781 C CA . GLY A 1 100 ? -9.417 -18.835 -14.492 1.00 61.38 100 GLY A CA 1
ATOM 782 C C . GLY A 1 100 ? -10.482 -19.612 -15.289 1.00 61.38 100 GLY A C 1
ATOM 783 O O . GLY A 1 100 ? -10.937 -19.106 -16.306 1.00 61.38 100 GLY A O 1
ATOM 784 N N . LEU A 1 101 ? -10.909 -20.791 -14.815 1.00 59.00 101 LEU A N 1
ATOM 785 C CA . LEU A 1 101 ? -11.938 -21.637 -15.434 1.00 59.00 101 LEU A CA 1
ATOM 786 C C . LEU A 1 101 ? -13.272 -21.704 -14.668 1.00 59.00 101 LEU A C 1
ATOM 788 O O . LEU A 1 101 ? -14.294 -22.014 -15.270 1.00 59.00 101 LEU A O 1
ATOM 792 N N . CYS A 1 102 ? -13.291 -21.481 -13.350 1.00 41.25 102 CYS A N 1
ATOM 793 C CA . CYS A 1 102 ? -14.477 -21.738 -12.528 1.00 41.25 102 CYS A CA 1
ATOM 794 C C . CYS A 1 102 ? -14.529 -20.830 -11.293 1.00 41.25 102 CYS A C 1
ATOM 796 O O . CYS A 1 102 ? -13.507 -20.582 -10.633 1.00 41.25 102 CYS A O 1
ATOM 798 N N . ARG A 1 103 ? -15.740 -20.352 -10.979 1.00 58.91 103 ARG A N 1
ATOM 799 C CA . ARG A 1 103 ? -16.068 -19.635 -9.745 1.00 58.91 103 ARG A CA 1
ATOM 800 C C . ARG A 1 103 ? -16.601 -20.649 -8.738 1.00 58.91 103 ARG A C 1
ATOM 802 O O . ARG A 1 103 ? -17.685 -21.184 -8.928 1.00 58.91 103 ARG A O 1
ATOM 809 N N . THR A 1 104 ? -15.839 -20.893 -7.681 1.00 66.19 104 THR A N 1
ATOM 810 C CA . THR A 1 104 ? -16.242 -21.785 -6.587 1.00 66.19 104 THR A CA 1
ATOM 811 C C . THR A 1 104 ? -16.314 -20.990 -5.294 1.00 66.19 104 THR A C 1
ATOM 813 O O . THR A 1 104 ? -15.416 -20.190 -5.010 1.00 66.19 104 THR A O 1
ATOM 816 N N . GLU A 1 105 ? -17.352 -21.216 -4.502 1.00 72.12 105 GLU A N 1
ATOM 817 C CA . GLU A 1 105 ? -17.423 -20.706 -3.136 1.00 72.12 105 GLU A CA 1
ATOM 818 C C . GLU A 1 105 ? -16.526 -21.563 -2.248 1.00 72.12 105 GLU A C 1
ATOM 820 O O . 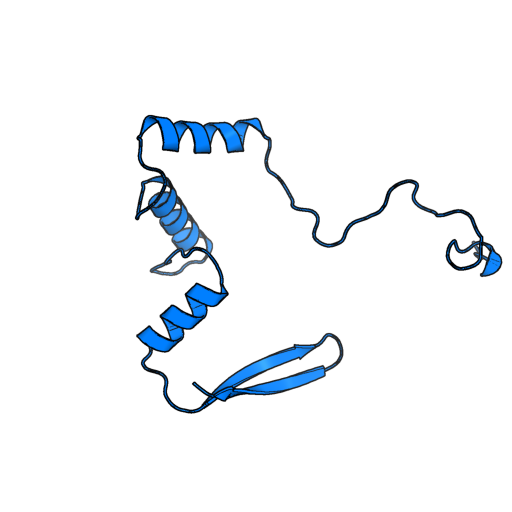GLU A 1 105 ? -16.494 -22.791 -2.362 1.00 72.12 105 GLU A O 1
ATOM 825 N N . LYS A 1 106 ? -15.717 -20.906 -1.422 1.00 71.56 106 LYS A N 1
ATOM 826 C CA . LYS A 1 106 ? -14.898 -21.574 -0.421 1.00 71.56 106 LYS A CA 1
ATOM 827 C C . LYS A 1 106 ? -15.047 -20.825 0.885 1.00 71.56 106 LYS A C 1
ATOM 829 O O . LYS A 1 106 ? -15.199 -19.605 0.902 1.00 71.56 106 LYS A O 1
ATOM 834 N N . SER A 1 107 ? -14.962 -21.570 1.966 1.00 74.25 107 SER A N 1
ATOM 835 C CA . SER A 1 107 ? -15.008 -21.018 3.293 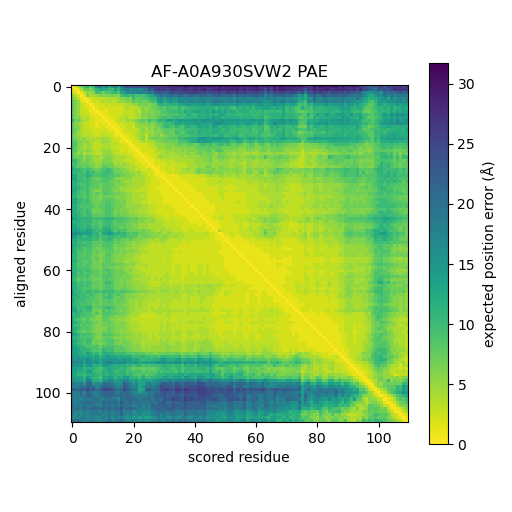1.00 74.25 107 SER A CA 1
ATOM 836 C C . SER A 1 107 ? -13.686 -21.153 4.031 1.00 74.25 107 SER A C 1
ATOM 838 O O . SER A 1 107 ? -12.918 -22.101 3.828 1.00 74.25 107 SER A O 1
ATOM 840 N N . LEU A 1 108 ? -13.393 -20.149 4.853 1.00 73.69 108 LEU A N 1
ATOM 841 C CA . LEU A 1 108 ? -12.272 -20.135 5.780 1.00 73.69 108 LEU A CA 1
ATOM 842 C C . LEU A 1 108 ? -12.831 -20.280 7.190 1.00 73.69 108 LEU A C 1
ATOM 844 O O . LEU A 1 108 ? -13.701 -19.505 7.579 1.00 73.69 108 LEU A O 1
ATOM 848 N N . LYS A 1 109 ? -12.315 -21.251 7.942 1.00 74.75 109 LYS A N 1
ATOM 849 C CA . LYS A 1 109 ? -12.578 -21.349 9.377 1.00 74.75 109 LYS A CA 1
ATOM 850 C C . LYS A 1 109 ? -11.593 -20.444 10.107 1.00 74.75 109 LYS A C 1
ATOM 852 O O . LYS A 1 109 ? -10.391 -20.562 9.858 1.00 74.75 109 LYS A O 1
ATOM 857 N N . ILE A 1 110 ? -12.124 -19.534 10.914 1.00 72.69 110 ILE A N 1
ATOM 858 C CA . ILE A 1 110 ? -11.374 -18.590 11.751 1.00 72.69 110 ILE A CA 1
ATOM 859 C C . ILE A 1 110 ? -11.267 -19.164 13.159 1.00 72.69 110 ILE A C 1
ATOM 861 O O . ILE A 1 110 ? -12.279 -19.731 13.630 1.00 72.69 110 ILE A O 1
#

Foldseek 3Di:
DDDDPCCDVVNVHDDPDPDDDDDPDDDDDPPVVVVVVVVVCVVVVHPDDPDPVQVVVFVVCCVVVVHPGDDDDPDPVVVVVVVCVVVVDAAKDWDWDDDVVDIDIDIDHD

Mean predicted aligned error: 7.79 Å